Protein AF-A0A2V4B088-F1 (afdb_monomer)

Mean predicted aligned error: 6.53 Å

Structure (mmCIF, N/CA/C/O backbone):
data_AF-A0A2V4B088-F1
#
_entry.id   AF-A0A2V4B088-F1
#
loop_
_atom_site.group_PDB
_atom_site.id
_atom_site.type_symbol
_atom_site.label_atom_id
_atom_site.label_alt_id
_atom_site.label_comp_id
_atom_site.label_asym_id
_atom_site.label_entity_id
_atom_site.label_seq_id
_atom_site.pdbx_PDB_ins_code
_atom_site.Cartn_x
_atom_site.Cartn_y
_atom_site.Cartn_z
_atom_site.occupancy
_atom_site.B_iso_or_equiv
_atom_site.auth_seq_id
_atom_site.auth_comp_id
_atom_site.auth_asym_id
_atom_site.auth_atom_id
_atom_site.pdbx_PDB_model_num
ATOM 1 N N . MET A 1 1 ? -7.507 -3.567 -9.006 1.00 61.28 1 MET A N 1
ATOM 2 C CA . MET A 1 1 ? -8.216 -2.935 -7.866 1.00 61.28 1 MET A CA 1
ATOM 3 C C . MET A 1 1 ? -7.472 -1.664 -7.484 1.00 61.28 1 MET A C 1
ATOM 5 O O . MET A 1 1 ? -6.254 -1.650 -7.611 1.00 61.28 1 MET A O 1
ATOM 9 N N . THR A 1 2 ? -8.175 -0.602 -7.087 1.00 77.69 2 THR A N 1
ATOM 10 C CA . THR A 1 2 ? -7.581 0.734 -6.896 1.00 77.69 2 THR A CA 1
ATOM 11 C C . THR A 1 2 ? -7.265 0.985 -5.420 1.00 77.69 2 THR A C 1
ATOM 13 O O . THR A 1 2 ? -8.123 0.765 -4.571 1.00 77.69 2 THR A O 1
ATOM 16 N N . VAL A 1 3 ? -6.047 1.442 -5.113 1.00 82.06 3 VAL A N 1
ATOM 17 C CA . VAL A 1 3 ? -5.671 1.931 -3.774 1.0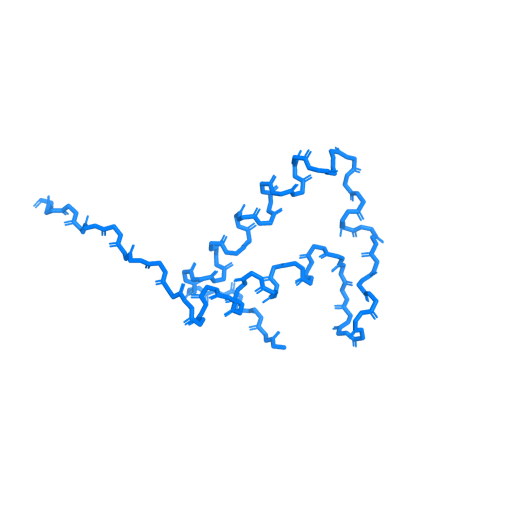0 82.06 3 VAL A CA 1
ATOM 18 C C . VAL A 1 3 ? -6.197 3.356 -3.630 1.00 82.06 3 VAL A C 1
ATOM 20 O O . VAL A 1 3 ? -5.967 4.186 -4.508 1.00 82.06 3 VAL A O 1
ATOM 23 N N . HIS A 1 4 ? -6.902 3.652 -2.541 1.00 90.88 4 HIS A N 1
ATOM 24 C CA . HIS A 1 4 ? -7.445 4.989 -2.305 1.0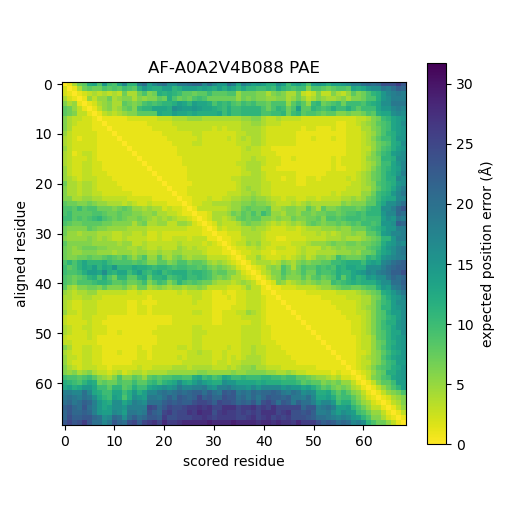0 90.88 4 HIS A CA 1
ATOM 25 C C . HIS A 1 4 ? -6.329 5.963 -1.915 1.00 90.88 4 HIS A C 1
ATOM 27 O O . HIS A 1 4 ? -5.509 5.670 -1.042 1.00 90.88 4 HIS A O 1
ATOM 33 N N . GLU A 1 5 ? -6.296 7.138 -2.539 1.00 79.81 5 GLU A N 1
ATOM 34 C CA . GLU A 1 5 ? -5.234 8.128 -2.318 1.00 79.81 5 GLU A CA 1
ATOM 35 C C . GLU A 1 5 ? -5.327 8.834 -0.955 1.00 79.81 5 GLU A C 1
ATOM 37 O O . GLU A 1 5 ? -4.320 9.355 -0.480 1.00 79.81 5 GLU A O 1
ATOM 42 N N . ARG A 1 6 ? -6.506 8.854 -0.312 1.00 79.94 6 ARG A N 1
ATOM 43 C CA . ARG A 1 6 ? -6.749 9.521 0.981 1.00 79.94 6 ARG A CA 1
ATOM 44 C C . ARG A 1 6 ? -7.812 8.814 1.821 1.00 79.94 6 ARG A C 1
ATOM 46 O O . ARG A 1 6 ? -8.676 8.129 1.277 1.00 79.94 6 ARG A O 1
ATOM 53 N N . ASP A 1 7 ? -7.737 9.040 3.135 1.00 82.75 7 ASP A N 1
ATOM 54 C CA . ASP A 1 7 ? -8.753 8.710 4.145 1.00 82.75 7 ASP A CA 1
ATOM 55 C C . ASP A 1 7 ? -9.217 7.246 4.133 1.00 82.75 7 ASP A C 1
ATOM 57 O O . ASP A 1 7 ? -10.405 6.937 4.255 1.00 82.75 7 ASP A O 1
ATOM 61 N N . CYS A 1 8 ? -8.271 6.316 3.997 1.00 90.69 8 CYS A N 1
ATOM 62 C CA . CYS A 1 8 ? -8.576 4.896 3.947 1.00 90.69 8 CYS A CA 1
ATOM 63 C C . CYS A 1 8 ? -7.594 4.101 4.806 1.00 90.69 8 CYS A C 1
ATOM 65 O O . CYS A 1 8 ? -6.551 3.661 4.328 1.00 90.69 8 CYS A O 1
ATOM 67 N N . ALA A 1 9 ? -7.980 3.852 6.061 1.00 90.62 9 ALA A N 1
ATOM 68 C CA . ALA A 1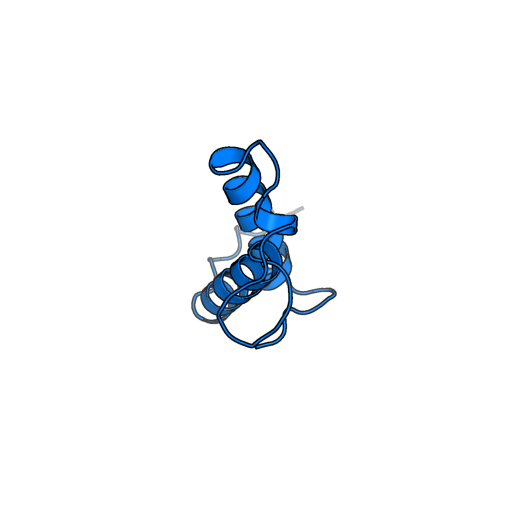 9 ? -7.150 3.139 7.033 1.00 90.62 9 ALA A CA 1
ATOM 69 C C . ALA A 1 9 ? -6.550 1.809 6.510 1.00 90.62 9 ALA A C 1
ATOM 71 O O . ALA A 1 9 ? -5.366 1.583 6.749 1.00 90.62 9 ALA A O 1
ATOM 72 N N . PRO A 1 10 ? -7.277 0.950 5.761 1.00 92.06 10 PRO A N 1
ATOM 73 C CA . PRO A 1 10 ? -6.675 -0.234 5.138 1.00 92.06 10 PRO A CA 1
ATOM 74 C C . PRO A 1 10 ? -5.587 0.082 4.102 1.00 92.06 10 PRO A C 1
ATOM 76 O O . PRO A 1 10 ? -4.561 -0.589 4.079 1.00 92.06 10 PRO A O 1
ATOM 79 N N . CYS A 1 11 ? -5.779 1.102 3.259 1.00 94.00 11 CYS A N 1
ATOM 80 C CA . CYS A 1 11 ? -4.777 1.517 2.270 1.00 94.00 11 CYS A CA 1
ATOM 81 C C . CYS A 1 11 ? -3.551 2.153 2.941 1.00 94.00 11 CYS A C 1
ATOM 83 O O . CYS A 1 11 ? -2.425 1.914 2.5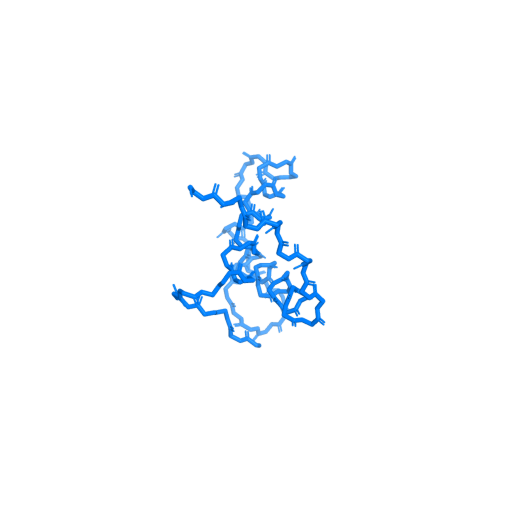13 1.00 94.00 11 CYS A O 1
ATOM 85 N N . ASP A 1 12 ? -3.756 2.926 4.007 1.00 92.62 12 ASP A N 1
ATOM 86 C CA . ASP A 1 12 ? -2.668 3.539 4.774 1.00 92.62 12 ASP A CA 1
ATOM 87 C C . ASP A 1 12 ? -1.837 2.472 5.499 1.00 92.62 12 ASP A C 1
ATOM 89 O O . ASP A 1 12 ? -0.609 2.477 5.419 1.00 92.62 12 ASP A O 1
ATOM 93 N N . ALA A 1 13 ? -2.502 1.496 6.125 1.00 93.06 13 ALA A N 1
ATOM 94 C CA . ALA A 1 13 ? -1.842 0.343 6.728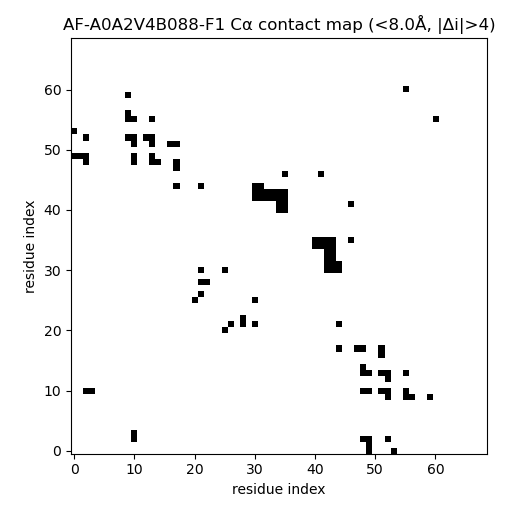 1.00 93.06 13 ALA A CA 1
ATOM 95 C C . ALA A 1 13 ? -1.110 -0.514 5.683 1.00 93.06 13 ALA A C 1
ATOM 97 O O . ALA A 1 13 ? -0.010 -0.988 5.950 1.00 93.06 13 ALA A O 1
ATOM 98 N N . ALA A 1 14 ? -1.674 -0.679 4.482 1.00 95.12 14 ALA A N 1
ATOM 99 C CA . ALA A 1 14 ? -1.018 -1.409 3.402 1.00 95.12 14 ALA A CA 1
ATOM 100 C C . ALA A 1 14 ? 0.302 -0.759 2.968 1.00 95.12 14 ALA A C 1
ATOM 102 O O . ALA A 1 14 ? 1.289 -1.470 2.794 1.00 95.12 14 ALA A O 1
ATOM 103 N N . ARG A 1 15 ? 0.340 0.575 2.840 1.00 94.56 15 ARG A N 1
ATOM 104 C CA . ARG A 1 15 ? 1.584 1.311 2.556 1.00 94.56 15 ARG A CA 1
ATOM 105 C C . ARG A 1 15 ? 2.618 1.084 3.654 1.00 94.56 15 ARG A C 1
ATOM 107 O O . ARG A 1 15 ? 3.726 0.675 3.345 1.00 94.56 15 ARG A O 1
ATOM 114 N N . ALA A 1 16 ? 2.231 1.246 4.921 1.00 94.50 16 ALA A N 1
ATOM 115 C CA . ALA A 1 16 ? 3.140 1.043 6.049 1.00 94.50 16 ALA A CA 1
ATOM 116 C C . ALA A 1 16 ? 3.721 -0.382 6.093 1.00 94.50 16 ALA A C 1
ATOM 118 O O . ALA A 1 16 ? 4.923 -0.548 6.273 1.00 94.50 16 ALA A O 1
ATOM 119 N N . VAL A 1 17 ? 2.887 -1.406 5.868 1.00 95.12 17 VAL A N 1
ATOM 120 C CA . VAL A 1 17 ? 3.351 -2.798 5.784 1.00 95.12 17 VAL A CA 1
ATOM 121 C C . VAL A 1 17 ? 4.359 -2.952 4.653 1.00 95.12 17 VAL A C 1
ATOM 123 O O . VAL A 1 17 ? 5.443 -3.471 4.882 1.00 95.12 17 VAL A O 1
ATOM 126 N N . VAL A 1 18 ? 4.035 -2.496 3.440 1.00 95.31 18 VAL A N 1
ATOM 127 C CA . VAL A 1 18 ? 4.940 -2.640 2.291 1.00 95.31 18 VAL A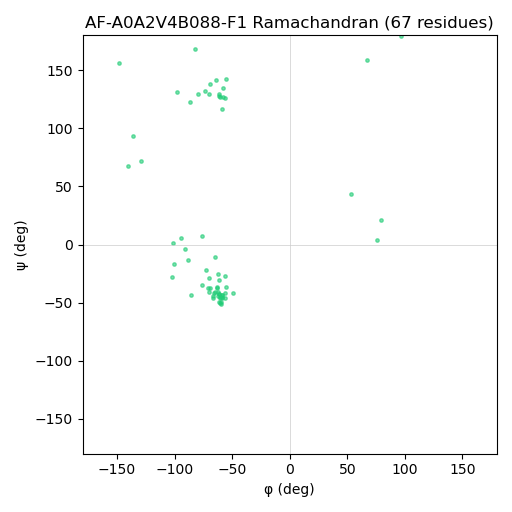 CA 1
ATOM 128 C C . VAL A 1 18 ? 6.244 -1.879 2.493 1.00 95.31 18 VAL A C 1
ATOM 130 O O . VAL A 1 18 ? 7.288 -2.397 2.113 1.00 95.31 18 VAL A O 1
ATOM 133 N N . ASP A 1 19 ? 6.212 -0.710 3.126 1.00 93.94 19 ASP A N 1
ATOM 134 C CA . ASP A 1 19 ? 7.415 0.051 3.460 1.00 93.94 19 ASP A CA 1
ATOM 135 C C . ASP A 1 19 ? 8.330 -0.746 4.406 1.00 93.94 19 ASP A C 1
ATOM 137 O O . ASP A 1 19 ? 9.539 -0.814 4.178 1.00 93.94 19 ASP A O 1
ATOM 141 N N . GLU A 1 20 ? 7.765 -1.413 5.421 1.00 95.31 20 GLU A N 1
ATOM 142 C CA . GLU A 1 20 ? 8.516 -2.316 6.303 1.00 95.31 20 GLU A CA 1
ATOM 143 C C . GLU A 1 20 ? 9.045 -3.551 5.559 1.00 95.31 20 GLU A C 1
ATOM 145 O O . GLU A 1 20 ? 10.201 -3.936 5.758 1.00 95.31 20 GLU A O 1
ATOM 150 N N . LEU A 1 21 ? 8.238 -4.160 4.677 1.00 94.56 21 LEU A N 1
ATOM 151 C CA . LEU A 1 21 ? 8.680 -5.299 3.865 1.00 94.56 21 LEU A CA 1
ATOM 152 C C . LEU A 1 21 ? 9.857 -4.886 2.959 1.00 94.56 21 LEU A C 1
ATOM 154 O O . LEU A 1 21 ? 10.897 -5.545 2.949 1.00 94.56 21 LEU A O 1
ATOM 158 N N . ALA A 1 22 ? 9.726 -3.780 2.229 1.00 92.44 22 ALA A N 1
ATOM 159 C CA . ALA A 1 22 ? 10.763 -3.281 1.333 1.00 92.44 22 ALA A CA 1
ATOM 160 C C . ALA A 1 22 ? 12.062 -2.991 2.101 1.00 92.44 22 ALA A C 1
ATOM 162 O O . ALA A 1 22 ? 13.126 -3.459 1.705 1.00 92.44 22 ALA A O 1
ATOM 163 N N . ALA A 1 23 ? 11.975 -2.328 3.259 1.00 90.94 23 ALA A N 1
ATOM 164 C CA . ALA A 1 23 ? 13.142 -2.059 4.097 1.00 90.94 23 ALA A CA 1
ATOM 165 C C . ALA A 1 23 ? 13.842 -3.337 4.602 1.00 90.94 23 ALA A C 1
ATOM 167 O O . ALA A 1 23 ? 15.057 -3.328 4.807 1.00 90.94 23 ALA A O 1
ATOM 168 N N . HIS A 1 24 ? 13.100 -4.429 4.813 1.00 93.88 24 HIS A N 1
ATOM 169 C CA . HIS A 1 24 ? 13.648 -5.678 5.341 1.00 93.88 24 HIS A CA 1
ATOM 170 C C . HIS A 1 24 ? 14.233 -6.601 4.262 1.00 93.88 24 HIS A C 1
ATOM 172 O O . HIS A 1 24 ? 15.302 -7.179 4.461 1.00 93.88 24 HIS A O 1
ATOM 178 N N . TRP A 1 25 ? 13.538 -6.764 3.133 1.00 90.56 25 TRP A N 1
ATOM 179 C CA . TRP A 1 25 ? 13.908 -7.728 2.087 1.00 90.56 25 TRP A CA 1
ATOM 180 C C . TRP A 1 25 ? 14.635 -7.112 0.895 1.00 90.56 25 TRP A C 1
ATOM 182 O O . TRP A 1 25 ? 15.258 -7.848 0.130 1.00 90.56 25 TRP A O 1
ATOM 192 N N . ASP A 1 26 ? 14.578 -5.794 0.734 1.00 89.06 26 ASP A N 1
ATOM 193 C CA . ASP A 1 26 ? 15.180 -5.095 -0.393 1.00 89.06 26 ASP A CA 1
ATOM 194 C C . ASP A 1 26 ? 15.840 -3.772 0.032 1.00 89.06 26 ASP A C 1
ATOM 196 O O . ASP A 1 26 ? 15.415 -2.678 -0.348 1.00 89.06 26 ASP A O 1
ATOM 200 N N . PRO A 1 27 ? 16.931 -3.847 0.813 1.00 81.56 27 PRO A N 1
ATOM 201 C CA . PRO A 1 27 ? 17.597 -2.661 1.348 1.00 81.56 27 PRO A CA 1
ATOM 202 C C . PRO A 1 27 ? 18.229 -1.762 0.271 1.00 81.56 27 PRO A C 1
ATOM 204 O O . PRO A 1 27 ? 18.671 -0.662 0.595 1.00 81.56 27 PRO A O 1
ATOM 207 N N . ILE A 1 28 ? 18.308 -2.219 -0.985 1.00 88.12 28 ILE A N 1
ATOM 208 C CA . ILE A 1 28 ? 18.852 -1.449 -2.111 1.00 88.12 28 ILE A CA 1
ATOM 209 C C . ILE A 1 28 ? 17.770 -0.832 -3.015 1.00 88.12 28 ILE A C 1
ATOM 211 O O . ILE A 1 28 ? 18.129 -0.142 -3.960 1.00 88.12 28 ILE A O 1
ATOM 215 N N . GLY A 1 29 ? 16.478 -1.016 -2.712 1.00 85.88 29 GLY A N 1
ATOM 216 C CA . GLY A 1 29 ? 15.383 -0.270 -3.351 1.00 85.88 29 GLY A CA 1
ATOM 217 C C . GLY A 1 29 ? 14.956 -0.742 -4.747 1.00 85.88 29 GLY A C 1
ATOM 218 O O . GLY A 1 29 ? 14.306 0.009 -5.469 1.00 85.88 29 GLY A O 1
ATOM 219 N N . ASN A 1 30 ? 15.254 -1.985 -5.127 1.00 89.00 30 ASN A N 1
ATOM 220 C CA . ASN A 1 30 ? 14.773 -2.594 -6.371 1.00 89.00 30 ASN A CA 1
ATOM 221 C C . ASN A 1 30 ? 13.239 -2.587 -6.522 1.00 89.00 30 ASN A C 1
ATOM 223 O O . ASN A 1 30 ? 12.737 -2.616 -7.642 1.00 89.00 30 ASN A O 1
ATOM 227 N N . TRP A 1 31 ? 12.466 -2.587 -5.433 1.00 92.56 31 TRP A N 1
ATOM 228 C CA . TRP A 1 31 ? 10.999 -2.644 -5.493 1.00 92.56 31 TRP A CA 1
ATOM 229 C C . TRP A 1 31 ? 10.375 -1.442 -6.206 1.00 92.56 31 TRP A C 1
ATOM 231 O O . TRP A 1 31 ? 9.279 -1.578 -6.748 1.00 92.56 31 TRP A O 1
ATOM 241 N N . ASP A 1 32 ? 11.067 -0.301 -6.219 1.00 90.50 32 ASP A N 1
ATOM 242 C CA . ASP A 1 32 ? 10.665 0.912 -6.937 1.00 90.50 32 ASP A CA 1
ATOM 243 C C . ASP A 1 32 ? 11.174 0.941 -8.392 1.00 90.50 32 ASP A C 1
ATOM 245 O O . ASP A 1 32 ? 10.706 1.744 -9.196 1.00 90.50 32 ASP A O 1
ATOM 249 N N . GLU A 1 33 ? 12.104 0.055 -8.756 1.00 88.44 33 GLU A N 1
ATOM 250 C CA . GLU A 1 33 ? 12.712 -0.004 -10.093 1.00 88.44 33 GLU A CA 1
ATOM 251 C C . GLU A 1 33 ? 12.143 -1.136 -10.958 1.00 88.44 33 GLU A C 1
ATOM 253 O O . GLU A 1 33 ? 12.132 -1.052 -12.187 1.00 88.44 33 GLU A O 1
ATOM 258 N N . VAL A 1 34 ? 11.667 -2.211 -10.328 1.00 89.69 34 VAL A N 1
ATOM 259 C CA . VAL A 1 34 ? 11.136 -3.387 -11.020 1.00 89.69 34 VAL A CA 1
ATOM 260 C C . VAL A 1 34 ? 9.660 -3.183 -11.340 1.00 89.69 34 VAL A C 1
ATOM 262 O O . VAL A 1 34 ? 8.841 -3.009 -10.439 1.00 89.69 34 VAL A O 1
ATOM 265 N N . GLU A 1 35 ? 9.300 -3.271 -12.619 1.00 90.94 35 GLU A N 1
ATOM 266 C CA . GLU A 1 35 ? 7.900 -3.278 -13.048 1.00 90.94 35 GLU A CA 1
ATOM 267 C C . GLU A 1 35 ? 7.190 -4.574 -12.634 1.00 90.94 35 GLU A C 1
ATOM 269 O O . GLU A 1 35 ? 7.722 -5.683 -12.767 1.00 90.94 35 GLU A O 1
ATOM 274 N N . ALA A 1 36 ? 5.952 -4.448 -12.156 1.00 85.62 36 ALA A N 1
ATOM 275 C CA . ALA A 1 36 ? 5.126 -5.602 -11.836 1.00 85.62 36 ALA A CA 1
ATOM 276 C C . ALA A 1 36 ? 4.686 -6.339 -13.118 1.00 85.62 36 ALA A C 1
ATOM 278 O O . ALA A 1 36 ? 4.116 -5.754 -14.038 1.00 85.62 36 ALA A O 1
ATOM 279 N N . LEU A 1 37 ? 4.893 -7.661 -13.161 1.00 82.19 37 LEU A N 1
ATOM 280 C CA . LEU A 1 37 ? 4.573 -8.511 -14.322 1.00 82.19 37 LEU A CA 1
ATOM 281 C C . LEU A 1 37 ? 3.073 -8.819 -14.494 1.00 82.19 37 LEU A C 1
ATOM 283 O O . LEU A 1 37 ? 2.694 -9.651 -15.315 1.00 82.19 37 LEU A O 1
ATOM 287 N N . ASP A 1 38 ? 2.202 -8.197 -13.708 1.0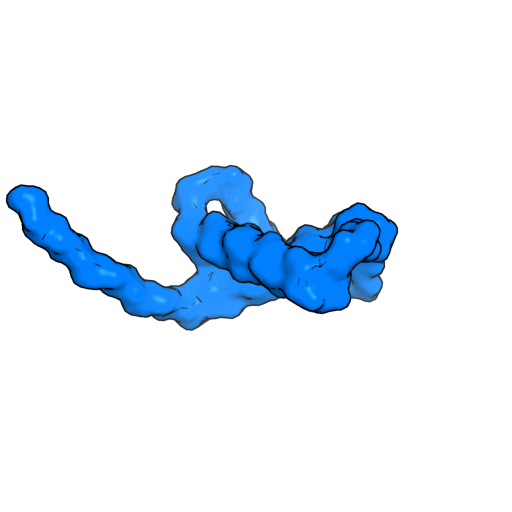0 75.56 38 ASP A N 1
ATOM 288 C CA . ASP A 1 38 ? 0.792 -8.571 -13.595 1.00 75.56 38 ASP A CA 1
ATOM 289 C C . ASP A 1 38 ? -0.142 -7.770 -14.524 1.00 75.56 38 ASP A C 1
ATOM 291 O O . ASP A 1 38 ? -1.365 -7.897 -14.443 1.00 75.56 38 ASP A O 1
ATOM 295 N N . GLY A 1 39 ? 0.425 -6.928 -15.393 1.00 69.25 39 GLY A N 1
ATOM 296 C CA . GLY A 1 39 ? -0.304 -6.169 -16.410 1.00 69.25 39 GLY A CA 1
ATOM 297 C C . GLY A 1 39 ? -1.088 -4.961 -15.889 1.00 69.25 39 GLY A C 1
ATOM 298 O O . GLY A 1 39 ? -1.760 -4.304 -16.681 1.00 69.25 39 GLY A O 1
ATOM 299 N N . HIS A 1 40 ? -1.002 -4.636 -14.595 1.00 72.81 40 HIS A N 1
ATOM 300 C CA . HIS A 1 40 ? -1.694 -3.479 -14.014 1.00 72.81 40 HIS A CA 1
ATOM 301 C C . HIS A 1 40 ? -0.852 -2.197 -14.039 1.00 72.81 40 HIS A C 1
ATOM 303 O O . HIS A 1 40 ? -1.346 -1.133 -13.658 1.00 72.81 40 HIS A O 1
ATOM 309 N N . GLY A 1 41 ? 0.398 -2.293 -14.501 1.00 79.75 41 GLY A N 1
ATOM 310 C CA . GLY A 1 41 ? 1.354 -1.192 -14.531 1.00 79.75 41 GLY A CA 1
ATOM 311 C C . GLY A 1 41 ? 1.776 -0.732 -13.132 1.00 79.75 41 GLY A C 1
ATOM 312 O O . GLY A 1 41 ? 1.075 -0.936 -12.132 1.00 79.75 41 GLY A O 1
ATOM 313 N N . GLY A 1 42 ? 2.929 -0.073 -13.078 1.00 87.88 42 GLY A N 1
ATOM 314 C CA . GLY A 1 42 ? 3.552 0.363 -11.832 1.00 87.88 42 GLY A CA 1
ATOM 315 C C . GLY A 1 42 ? 4.622 -0.603 -11.338 1.00 87.88 42 GLY A C 1
ATOM 316 O O . GLY A 1 42 ? 4.930 -1.622 -11.966 1.00 87.88 42 GLY A O 1
ATOM 317 N N . THR A 1 43 ? 5.215 -0.237 -10.215 1.00 92.88 43 THR A N 1
ATOM 318 C CA . THR A 1 43 ? 6.363 -0.941 -9.651 1.00 92.88 43 THR A CA 1
ATOM 319 C C . THR A 1 43 ? 5.918 -2.162 -8.846 1.00 92.88 43 THR A C 1
ATOM 321 O O . THR A 1 43 ? 4.739 -2.338 -8.513 1.00 92.88 43 THR A O 1
ATOM 324 N N . LEU A 1 44 ? 6.868 -3.025 -8.489 1.00 91.88 44 LEU A N 1
ATOM 325 C CA . LEU A 1 44 ? 6.629 -4.136 -7.573 1.00 91.88 44 LEU A CA 1
ATOM 326 C C . LEU A 1 44 ? 6.052 -3.630 -6.242 1.00 91.88 44 LEU A C 1
ATOM 328 O O . LEU A 1 44 ? 5.149 -4.259 -5.682 1.00 91.88 44 LEU A O 1
ATOM 332 N N . ARG A 1 45 ? 6.514 -2.462 -5.777 1.00 93.44 45 ARG A N 1
ATOM 333 C CA . ARG A 1 45 ? 5.981 -1.783 -4.592 1.00 93.44 45 ARG A CA 1
ATOM 334 C C . ARG A 1 45 ? 4.509 -1.420 -4.747 1.00 93.44 45 ARG A C 1
ATOM 336 O O . ARG A 1 45 ? 3.713 -1.779 -3.879 1.00 93.44 45 ARG A O 1
ATOM 343 N N . ASP A 1 46 ? 4.128 -0.775 -5.849 1.00 92.50 46 ASP A N 1
ATOM 344 C CA . ASP A 1 46 ? 2.729 -0.404 -6.109 1.00 92.50 46 ASP A CA 1
ATOM 345 C C . ASP A 1 46 ? 1.814 -1.628 -6.061 1.00 92.50 46 ASP A C 1
ATOM 347 O O . ASP A 1 46 ? 0.718 -1.601 -5.485 1.00 92.50 46 ASP A O 1
ATOM 351 N N . GLN A 1 47 ? 2.282 -2.730 -6.644 1.00 92.56 47 GLN A N 1
ATOM 352 C CA . GLN A 1 47 ? 1.518 -3.960 -6.693 1.00 92.56 47 GLN A CA 1
ATOM 353 C C . GLN A 1 47 ? 1.395 -4.633 -5.327 1.00 92.56 47 GLN A C 1
ATOM 355 O O . GLN A 1 47 ? 0.309 -5.095 -4.964 1.00 92.56 47 GLN A O 1
ATOM 360 N N . ALA A 1 48 ? 2.468 -4.643 -4.537 1.00 93.38 48 ALA A N 1
ATOM 361 C CA . ALA A 1 48 ? 2.417 -5.117 -3.163 1.00 93.38 48 ALA A CA 1
ATOM 362 C C . ALA A 1 48 ? 1.402 -4.308 -2.336 1.00 93.38 48 ALA A C 1
ATOM 364 O O . ALA A 1 48 ? 0.581 -4.902 -1.635 1.00 93.38 48 ALA A O 1
ATOM 365 N N . VAL A 1 49 ? 1.375 -2.975 -2.476 1.00 95.06 49 VAL A N 1
ATOM 366 C CA . VAL A 1 49 ? 0.417 -2.122 -1.748 1.00 95.06 49 VAL A CA 1
ATOM 367 C C . VAL A 1 49 ? -1.018 -2.467 -2.139 1.00 95.06 49 VAL A C 1
ATOM 369 O O . VAL A 1 49 ? -1.868 -2.616 -1.262 1.00 95.06 49 VAL A O 1
ATOM 372 N N . ARG A 1 50 ? -1.302 -2.654 -3.436 1.00 93.12 50 ARG A N 1
ATOM 373 C CA . ARG A 1 50 ? -2.636 -3.062 -3.919 1.00 93.12 50 ARG A CA 1
ATOM 374 C C . ARG A 1 50 ? -3.084 -4.392 -3.318 1.00 93.12 50 ARG A C 1
ATOM 376 O O . ARG A 1 50 ? -4.225 -4.498 -2.871 1.00 93.12 50 ARG A O 1
ATOM 383 N N . LEU A 1 51 ? -2.200 -5.390 -3.298 1.00 92.88 51 LEU A N 1
ATOM 384 C CA . LEU A 1 51 ? -2.506 -6.720 -2.768 1.00 92.88 51 LEU A CA 1
ATOM 385 C C . LEU A 1 51 ? -2.756 -6.686 -1.259 1.00 92.88 51 LEU A C 1
ATOM 387 O O . LEU A 1 51 ? -3.746 -7.241 -0.786 1.00 92.88 51 LEU A O 1
ATOM 391 N N . VAL A 1 52 ? -1.899 -5.999 -0.502 1.00 94.56 52 VAL A N 1
ATOM 392 C CA . VAL A 1 52 ? -2.076 -5.868 0.949 1.00 94.56 52 VAL A CA 1
ATOM 393 C C . VAL A 1 52 ? -3.349 -5.080 1.265 1.00 94.56 52 VAL A C 1
ATOM 395 O O . VAL A 1 52 ? -4.111 -5.484 2.142 1.00 94.56 52 VAL A O 1
ATOM 398 N N . ALA A 1 53 ? -3.640 -4.011 0.517 1.00 93.88 53 ALA A N 1
ATOM 399 C CA . ALA A 1 53 ? -4.877 -3.254 0.678 1.00 93.88 53 ALA A CA 1
ATOM 400 C C . ALA A 1 53 ? -6.117 -4.128 0.424 1.00 93.88 53 ALA A C 1
ATOM 402 O O . ALA A 1 53 ? -7.038 -4.101 1.238 1.00 93.88 53 ALA A O 1
ATOM 403 N N . ASP A 1 54 ? -6.143 -4.942 -0.643 1.00 92.56 54 ASP A N 1
ATOM 404 C CA . ASP A 1 54 ? -7.247 -5.884 -0.908 1.00 92.56 54 ASP A CA 1
ATOM 405 C C . ASP A 1 54 ? -7.470 -6.844 0.266 1.00 92.56 54 ASP A C 1
ATOM 407 O O . ASP A 1 54 ? -8.596 -7.017 0.740 1.00 92.56 54 ASP A O 1
ATOM 411 N N . VAL A 1 55 ? -6.386 -7.418 0.793 1.00 94.06 55 VAL A N 1
ATOM 412 C CA . VAL A 1 55 ? -6.449 -8.315 1.952 1.00 94.06 55 VAL A CA 1
ATOM 413 C C . VAL A 1 55 ? -7.013 -7.593 3.174 1.00 94.06 55 VAL A C 1
ATOM 415 O O . VAL A 1 55 ? -7.918 -8.124 3.815 1.00 94.06 55 VAL A O 1
ATOM 418 N N . LEU A 1 56 ? -6.547 -6.381 3.480 1.00 92.69 56 LEU A N 1
ATOM 419 C CA . LEU A 1 56 ? -7.007 -5.614 4.644 1.00 92.69 56 LEU A CA 1
ATOM 420 C C . LEU A 1 56 ? -8.449 -5.108 4.499 1.00 92.69 56 LEU A C 1
ATOM 422 O O . LEU A 1 56 ? -9.155 -4.976 5.497 1.00 92.69 56 LEU A O 1
ATOM 426 N N . HIS A 1 57 ? -8.915 -4.861 3.274 1.00 91.69 57 HIS A N 1
ATOM 427 C CA . HIS A 1 57 ? -10.322 -4.566 3.005 1.00 91.69 57 HIS A CA 1
ATOM 428 C C . HIS A 1 57 ? -11.217 -5.800 3.185 1.00 91.69 57 HIS A C 1
ATOM 430 O O . HIS A 1 57 ? -12.336 -5.674 3.685 1.00 91.69 57 HIS A O 1
ATOM 436 N N . ARG A 1 58 ? -10.739 -6.990 2.797 1.00 92.38 58 ARG A N 1
ATOM 437 C CA . ARG A 1 58 ? -11.471 -8.259 2.945 1.00 92.38 58 ARG A CA 1
ATOM 438 C C . ARG A 1 58 ? -11.466 -8.774 4.387 1.00 92.38 58 ARG A C 1
ATOM 440 O O . ARG A 1 58 ? -12.453 -9.358 4.829 1.00 92.38 58 ARG A O 1
ATOM 447 N N . TYR A 1 59 ? -10.372 -8.546 5.106 1.00 89.88 59 TYR A N 1
ATOM 448 C CA . TYR A 1 59 ? -10.133 -9.022 6.466 1.00 89.88 59 TYR A CA 1
ATOM 449 C C . TYR A 1 59 ? -9.699 -7.858 7.366 1.00 89.88 59 TYR A C 1
ATOM 451 O O . TYR A 1 59 ? -8.526 -7.765 7.738 1.00 89.88 59 TYR A O 1
ATOM 459 N N . PRO A 1 60 ? -10.626 -6.947 7.712 1.00 79.62 60 PRO A N 1
ATOM 460 C CA . PRO A 1 60 ? -10.296 -5.791 8.529 1.00 79.62 60 PRO A CA 1
ATOM 461 C C . PRO A 1 60 ? -9.783 -6.235 9.900 1.00 79.62 60 PRO A C 1
ATOM 463 O O . PRO A 1 60 ? -10.427 -7.019 10.603 1.00 79.62 60 PRO A O 1
ATOM 466 N N . LEU A 1 61 ? -8.619 -5.713 1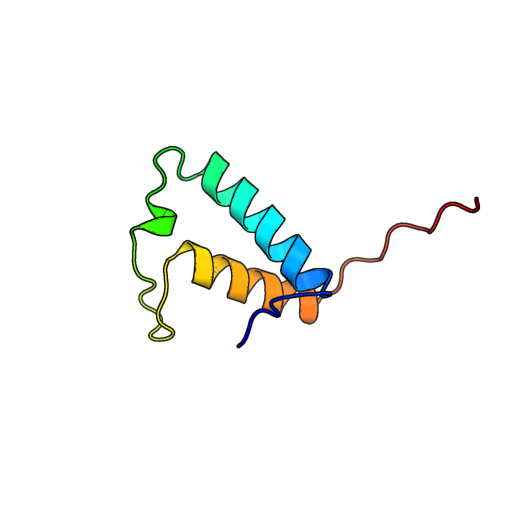0.286 1.00 72.62 61 LEU A N 1
ATOM 467 C CA . LEU A 1 61 ? -8.091 -5.907 11.631 1.00 72.62 61 LEU A CA 1
ATOM 468 C C . LEU A 1 61 ? -9.032 -5.238 12.645 1.00 72.62 61 LEU A C 1
ATOM 470 O O . LEU A 1 61 ? -9.555 -4.151 12.370 1.00 72.62 61 LEU A O 1
ATOM 474 N N . PRO A 1 62 ? -9.263 -5.851 13.819 1.00 71.00 62 PRO A N 1
ATOM 475 C CA . PRO A 1 62 ? -10.062 -5.223 14.857 1.00 71.00 62 PRO A CA 1
ATOM 476 C C . PRO A 1 62 ? -9.430 -3.882 15.235 1.00 71.00 62 PRO A C 1
ATOM 478 O O . PRO A 1 62 ? -8.239 -3.809 15.543 1.00 71.00 62 PRO A O 1
ATOM 481 N N . ALA A 1 63 ? -10.231 -2.814 15.197 1.00 64.25 63 ALA A N 1
ATOM 482 C CA . ALA A 1 63 ? -9.766 -1.504 15.624 1.00 64.25 63 ALA A CA 1
ATOM 483 C C . ALA A 1 63 ? -9.295 -1.600 17.086 1.00 64.25 63 ALA A C 1
ATOM 485 O O . ALA A 1 63 ? -10.006 -2.193 17.908 1.00 64.25 63 ALA A O 1
ATOM 486 N N . PRO A 1 64 ? -8.130 -1.029 17.440 1.00 59.47 64 PRO A N 1
ATOM 487 C CA . PRO A 1 64 ? -7.728 -0.966 18.834 1.00 59.47 64 PRO A CA 1
ATOM 488 C C . PRO A 1 64 ? -8.833 -0.266 19.640 1.00 59.47 64 PRO A C 1
ATOM 490 O O . PRO A 1 64 ? -9.460 0.675 19.135 1.00 59.47 64 PRO A O 1
ATOM 493 N N . PRO A 1 65 ? -9.113 -0.713 20.878 1.00 60.31 65 PRO A N 1
ATOM 494 C CA . PRO A 1 65 ? -10.138 -0.089 21.698 1.00 60.31 65 PRO A CA 1
ATOM 495 C C . PRO A 1 65 ? -9.814 1.399 21.846 1.00 60.31 65 PRO A C 1
ATOM 497 O O . PRO A 1 65 ? -8.707 1.769 22.245 1.00 60.31 65 PRO A O 1
ATOM 500 N N . ARG A 1 66 ? -10.777 2.262 21.502 1.00 66.25 66 ARG A N 1
ATOM 501 C CA . ARG A 1 66 ? -10.640 3.708 21.705 1.00 66.25 66 ARG A CA 1
ATOM 502 C C . ARG A 1 66 ? -10.414 3.939 23.200 1.00 66.25 66 ARG A C 1
ATOM 504 O O . ARG A 1 66 ? -11.289 3.604 23.997 1.00 66.25 66 ARG A O 1
ATOM 511 N N . ARG A 1 67 ? -9.254 4.479 23.595 1.00 56.62 67 ARG A N 1
ATOM 512 C CA . ARG A 1 67 ? -9.081 4.953 24.976 1.00 56.62 67 ARG A CA 1
ATOM 513 C C . ARG A 1 67 ? -10.101 6.070 25.219 1.00 56.62 67 ARG A C 1
ATOM 515 O O . ARG A 1 67 ? -10.155 6.984 24.394 1.00 56.62 67 ARG A O 1
ATOM 522 N N . PRO A 1 68 ? -10.889 6.019 26.304 1.00 65.50 68 PRO A N 1
ATOM 523 C CA . PRO A 1 68 ? -11.638 7.185 26.743 1.00 65.50 68 PRO A CA 1
ATOM 524 C C . PRO A 1 68 ? -10.635 8.297 27.073 1.00 65.50 68 PRO A C 1
ATOM 526 O O . PRO A 1 68 ? -9.671 8.047 27.799 1.00 65.50 68 PRO A O 1
ATOM 529 N N . THR A 1 69 ? -10.833 9.472 26.478 1.00 67.75 69 THR A N 1
ATOM 530 C CA . THR A 1 69 ? -10.182 10.731 26.874 1.00 67.75 69 THR A CA 1
ATOM 531 C C . THR A 1 69 ? -10.717 11.219 28.205 1.00 67.75 69 THR A C 1
ATOM 533 O O . THR A 1 69 ? -11.955 11.117 28.376 1.00 67.75 69 THR A O 1
#

Nearest PDB structures (foldseek):
  6ijo-assembly1_G  TM=4.410E-01  e=8.499E+00  Chlamydomonas reinhardtii
  2rn7-assembly1_A  TM=3.046E-01  e=9.703E+00  Shigella flexneri

Solvent-accessible surface area (backbone atoms only — not comparable to full-atom values): 4210 Å² total; per-residue (Å²): 130,85,70,63,94,65,97,38,72,43,39,55,51,15,46,55,51,44,52,53,48,40,59,71,79,36,80,84,51,54,44,75,72,38,69,40,91,81,79,79,70,54,24,40,46,56,51,48,27,38,52,43,19,54,49,32,69,77,55,64,74,80,76,77,81,80,75,85,128

Radius of gyration: 13.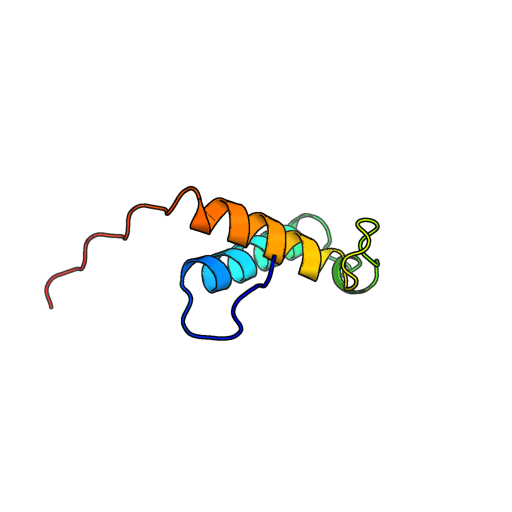84 Å; Cα contacts (8 Å, |Δi|>4): 57; chains: 1; bounding box: 30×20×43 Å

Organism: NCBI:txid588067

pLDDT: mean 85.73, std 10.56, range [56.62, 95.31]

Secondary structure (DSSP, 8-state):
-PPPSSS-HHHHHHHHHHHHHHHHH-TT-GGGTSBPTTSS-SBHHHHHHHHHHHHHHHSPPPPPPPPP-

Foldseek 3Di:
DDQDPDDDPLLVVLLVVLVVVCVVPPVPPCQQVDWDPPPPTGGVSVVSSVVSSVVCVVPPDPDDPDPDD

Sequence (69 aa):
MTVHERDCAPCDAARAVVDELAAHWDPIGNWDEVEALDGHGGTLRDQAVRLVADVLHRYPLPAPPRRPT